Protein AF-A0A967GQM1-F1 (afdb_monomer_lite)

Foldseek 3Di:
DWDADPVNQKIWDFDDALLADGWIWIAGPPVRDIDTPDHDDPVPDDSVPGDHDDDDDDDDPDD

Sequence (63 aa):
GLGFDEAGKRLAMNLNSARLNGDVFVMDVGTRELTRWTRSDTGGLDLDSFVEPELIHYPTFDE

Secondary structure (DSSP, 8-state):
-EEE-TTSSEEEEEEEETTEEEEEEEEETTT--EEE------TT--GGGSPPPP------S--

Radius of gyration: 16.61 Å; chains: 1; bounding box: 46×21×37 Å

pLDDT: mean 84.02, std 10.75, range [59.34, 97.25]

Structure (mmCIF, N/CA/C/O backbone):
data_AF-A0A967GQM1-F1
#
_entry.id   AF-A0A967GQM1-F1
#
loop_
_atom_site.group_PDB
_atom_site.id
_atom_site.type_symbol
_atom_site.label_atom_id
_atom_site.label_alt_id
_atom_site.label_comp_id
_atom_site.label_asym_id
_atom_site.label_entity_id
_atom_site.label_seq_id
_atom_site.pdbx_PDB_ins_code
_atom_site.Cartn_x
_atom_site.Cartn_y
_atom_site.Cartn_z
_atom_site.occupancy
_atom_site.B_iso_or_equiv
_atom_site.auth_seq_id
_atom_site.auth_comp_id
_atom_site.auth_asym_id
_atom_site.auth_atom_id
_atom_site.pdbx_PDB_model_num
ATOM 1 N N . GLY A 1 1 ? 3.186 6.563 3.322 1.00 83.62 1 GLY A N 1
ATOM 2 C CA . GLY A 1 1 ? 2.694 6.854 4.685 1.00 83.62 1 GLY A CA 1
ATOM 3 C C . GLY A 1 1 ? 1.724 5.775 5.128 1.00 83.62 1 GLY A C 1
ATOM 4 O O . GLY A 1 1 ? 1.243 5.041 4.270 1.00 83.62 1 GLY A O 1
ATOM 5 N N . LEU A 1 2 ? 1.470 5.674 6.436 1.00 93.88 2 LEU A N 1
ATOM 6 C CA . LEU A 1 2 ? 0.586 4.685 7.071 1.00 93.88 2 LEU A CA 1
ATOM 7 C C . LEU A 1 2 ? -0.283 5.386 8.129 1.00 93.88 2 LEU A C 1
ATOM 9 O O . LEU A 1 2 ? 0.227 6.263 8.825 1.00 93.88 2 LEU A O 1
ATOM 13 N N . GLY A 1 3 ? -1.556 5.004 8.265 1.00 95.50 3 GLY A N 1
ATOM 14 C CA . GLY A 1 3 ? -2.446 5.567 9.286 1.00 95.50 3 GLY A CA 1
ATOM 15 C C . GLY A 1 3 ? -3.699 4.731 9.542 1.00 95.50 3 GLY A C 1
ATOM 16 O O . GLY A 1 3 ? -4.287 4.190 8.609 1.00 95.50 3 GLY A O 1
ATOM 17 N N . PHE A 1 4 ? -4.106 4.632 10.806 1.00 96.88 4 PHE A N 1
ATOM 18 C CA . PHE A 1 4 ? -5.343 3.960 11.208 1.00 96.88 4 PHE A CA 1
ATOM 19 C C . PHE A 1 4 ? -6.529 4.928 11.221 1.00 96.88 4 PHE A C 1
ATOM 21 O O . PHE A 1 4 ? -6.351 6.125 11.448 1.00 96.88 4 PHE A O 1
ATOM 28 N N . ASP A 1 5 ? -7.738 4.404 11.013 1.00 94.81 5 ASP A N 1
ATOM 29 C CA . ASP A 1 5 ? -8.955 5.130 11.378 1.00 94.81 5 ASP A CA 1
ATOM 30 C C . ASP A 1 5 ? -9.137 5.191 12.905 1.00 94.81 5 ASP A C 1
ATOM 32 O O . ASP A 1 5 ? -8.489 4.460 13.653 1.00 94.81 5 ASP A O 1
ATOM 36 N N . GLU A 1 6 ? -10.021 6.068 13.387 1.00 95.88 6 GLU A N 1
ATOM 37 C CA . GLU A 1 6 ? -10.213 6.302 14.830 1.00 95.88 6 GLU A CA 1
ATOM 38 C C . GLU A 1 6 ? -10.594 5.032 15.607 1.00 95.88 6 GLU A C 1
ATOM 40 O O . GLU A 1 6 ? -10.252 4.886 16.778 1.00 95.88 6 GLU A O 1
ATOM 45 N N . ALA A 1 7 ? -11.284 4.097 14.948 1.00 95.12 7 ALA A N 1
ATOM 46 C CA . ALA A 1 7 ? -11.703 2.829 15.534 1.00 95.12 7 ALA A CA 1
ATOM 47 C C . ALA A 1 7 ? -10.630 1.724 15.451 1.00 95.12 7 ALA A C 1
ATOM 49 O O . ALA A 1 7 ? -10.853 0.634 15.979 1.00 95.12 7 ALA A O 1
ATOM 50 N N . GLY A 1 8 ? -9.506 1.962 14.764 1.00 94.62 8 GLY A N 1
ATOM 51 C CA . GLY A 1 8 ? -8.442 0.979 14.538 1.00 94.62 8 GLY A CA 1
ATOM 52 C C . GLY A 1 8 ? -8.845 -0.202 13.647 1.00 94.62 8 GLY A C 1
ATOM 53 O O . GLY A 1 8 ? -8.168 -1.228 13.640 1.00 94.62 8 GLY A O 1
ATOM 54 N N . LYS A 1 9 ? -9.954 -0.089 12.911 1.00 96.69 9 LYS A N 1
ATOM 55 C CA . LYS A 1 9 ? -10.500 -1.166 12.069 1.00 96.69 9 LYS A CA 1
ATOM 56 C C . LYS A 1 9 ? -9.986 -1.110 10.643 1.00 96.69 9 LYS A C 1
ATOM 58 O O . LYS A 1 9 ? -10.006 -2.125 9.952 1.00 96.69 9 LYS A O 1
ATOM 63 N N . ARG A 1 10 ? -9.539 0.063 10.197 1.00 96.69 10 ARG A N 1
ATOM 64 C CA . ARG A 1 10 ? -9.021 0.269 8.846 1.00 96.69 10 ARG A CA 1
ATOM 65 C C . ARG A 1 10 ? -7.633 0.875 8.890 1.00 96.69 10 ARG A C 1
ATOM 67 O O . ARG A 1 10 ? -7.387 1.808 9.650 1.00 96.69 10 ARG A O 1
ATOM 74 N N . LEU A 1 11 ? -6.751 0.360 8.043 1.00 96.56 11 LEU A N 1
ATOM 75 C CA . LEU A 1 11 ? -5.389 0.846 7.859 1.00 96.56 11 LEU A CA 1
ATOM 76 C C . LEU A 1 11 ? -5.245 1.417 6.448 1.00 96.56 11 LEU A C 1
ATOM 78 O O . LEU A 1 11 ? -5.307 0.682 5.463 1.00 96.56 11 LEU A O 1
ATOM 82 N N . ALA A 1 12 ? -5.042 2.728 6.356 1.00 95.56 12 ALA A N 1
ATOM 83 C CA . ALA A 1 12 ? -4.700 3.411 5.120 1.00 95.56 12 ALA A CA 1
ATOM 84 C C . ALA A 1 12 ? -3.185 3.370 4.888 1.00 95.56 12 ALA A C 1
ATOM 86 O O . ALA A 1 12 ? -2.388 3.621 5.797 1.00 95.56 12 ALA A O 1
ATOM 87 N N . MET A 1 13 ? -2.784 3.068 3.656 1.00 94.62 13 MET A N 1
ATOM 88 C CA . MET A 1 13 ? -1.389 2.904 3.263 1.00 94.62 13 MET A CA 1
ATOM 89 C C . MET A 1 13 ? -1.154 3.508 1.886 1.00 94.62 13 MET A C 1
ATOM 91 O O . MET A 1 13 ? -1.976 3.357 0.987 1.00 94.62 13 MET A O 1
ATOM 95 N N . ASN A 1 14 ? -0.006 4.151 1.705 1.00 90.94 14 ASN A N 1
ATOM 96 C CA . ASN A 1 14 ? 0.505 4.452 0.372 1.00 90.94 14 ASN A CA 1
ATOM 97 C C . ASN A 1 14 ? 1.486 3.348 -0.026 1.00 90.94 14 ASN A C 1
ATOM 99 O O . ASN A 1 14 ? 2.475 3.146 0.685 1.00 90.94 14 ASN A O 1
ATOM 103 N N . LEU A 1 15 ? 1.204 2.646 -1.122 1.00 86.25 15 LEU A N 1
ATOM 104 C CA . LEU A 1 15 ? 2.045 1.562 -1.621 1.00 86.25 15 LEU A CA 1
ATOM 105 C C . LEU A 1 15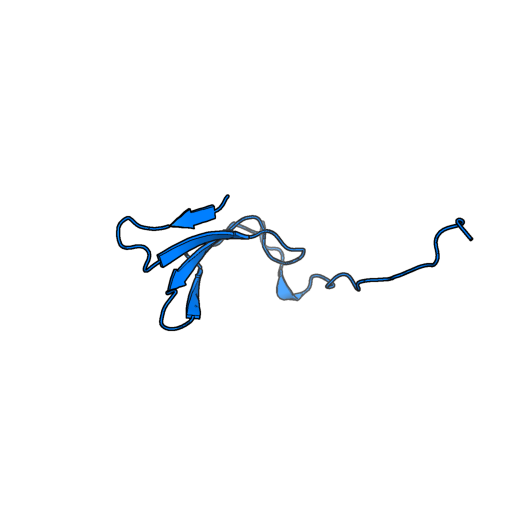 ? 2.691 1.968 -2.94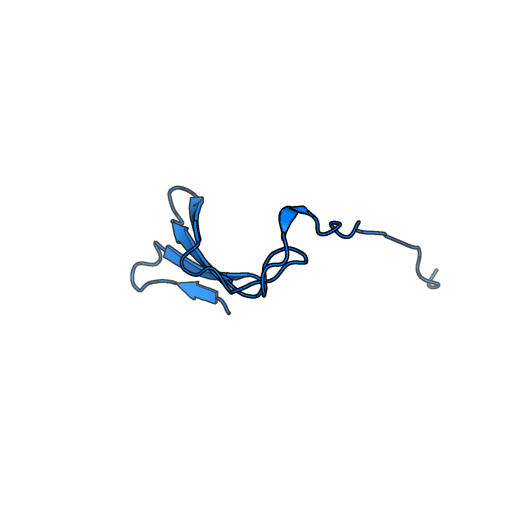3 1.00 86.25 15 LEU A C 1
ATOM 107 O O . LEU A 1 15 ? 2.023 2.439 -3.862 1.00 86.25 15 LEU A O 1
ATOM 111 N N . ASN A 1 16 ? 3.999 1.743 -3.027 1.00 80.19 16 ASN A N 1
ATOM 112 C CA . ASN A 1 16 ? 4.787 1.903 -4.240 1.00 80.19 16 ASN A CA 1
ATOM 113 C C . ASN A 1 16 ? 5.376 0.545 -4.610 1.00 80.19 16 ASN A C 1
ATOM 115 O O . ASN A 1 16 ? 5.894 -0.161 -3.745 1.00 80.19 16 ASN A O 1
ATOM 119 N N . SER A 1 17 ? 5.307 0.186 -5.885 1.00 74.88 17 SER A N 1
ATOM 120 C CA . SER A 1 17 ? 6.009 -0.975 -6.433 1.00 74.88 17 SER A CA 1
ATOM 121 C C . SER A 1 17 ? 6.428 -0.692 -7.873 1.00 74.88 17 SER A C 1
ATOM 123 O O . SER A 1 17 ? 6.027 0.319 -8.447 1.00 74.88 17 SER A O 1
ATOM 125 N N . ALA A 1 18 ? 7.181 -1.608 -8.485 1.00 70.50 18 ALA A N 1
ATOM 126 C CA . ALA A 1 18 ? 7.506 -1.526 -9.911 1.00 70.50 18 ALA A CA 1
ATOM 127 C C . ALA A 1 18 ? 6.253 -1.438 -10.811 1.00 70.50 18 ALA A C 1
ATOM 129 O O . ALA A 1 18 ? 6.336 -0.912 -11.916 1.00 70.50 18 ALA A O 1
ATOM 130 N N . ARG A 1 19 ? 5.098 -1.914 -10.321 1.00 69.25 19 ARG A N 1
ATOM 131 C CA . ARG A 1 19 ? 3.808 -1.932 -11.029 1.00 69.25 19 ARG A CA 1
ATOM 132 C C . ARG A 1 19 ? 2.746 -1.016 -10.414 1.00 69.25 19 ARG A C 1
ATOM 134 O O . ARG A 1 19 ? 1.605 -1.036 -10.853 1.00 69.25 19 ARG A O 1
ATOM 141 N N . LEU A 1 20 ? 3.067 -0.244 -9.372 1.00 71.44 20 LEU A N 1
ATOM 142 C CA . LEU A 1 20 ? 2.121 0.652 -8.694 1.00 71.44 20 LEU A CA 1
ATOM 143 C C . LEU A 1 20 ? 2.798 1.983 -8.383 1.00 71.44 20 LEU A C 1
ATOM 145 O O . LEU A 1 20 ? 3.712 2.060 -7.561 1.00 71.44 20 LEU A O 1
ATOM 149 N N . ASN A 1 21 ? 2.303 3.039 -9.009 1.00 68.25 21 ASN A N 1
ATOM 150 C CA . ASN A 1 21 ? 2.736 4.414 -8.819 1.00 68.25 21 ASN A CA 1
ATOM 151 C C . ASN A 1 21 ? 1.983 5.071 -7.650 1.00 68.25 21 ASN A C 1
ATOM 153 O O . ASN A 1 21 ? 1.070 5.873 -7.842 1.00 68.25 21 ASN A O 1
ATOM 157 N N . GLY A 1 22 ? 2.396 4.747 -6.424 1.00 75.12 22 GLY A N 1
ATOM 158 C CA . GLY A 1 22 ? 2.063 5.526 -5.227 1.00 75.12 22 GLY A CA 1
ATOM 159 C C . GLY A 1 22 ? 0.582 5.641 -4.914 1.00 75.12 22 GLY A C 1
ATOM 160 O O . GLY A 1 22 ? 0.132 6.705 -4.491 1.00 75.12 22 GLY A O 1
ATOM 161 N N . ASP A 1 23 ? -0.171 4.562 -5.097 1.00 86.38 23 ASP A N 1
ATOM 162 C CA . ASP A 1 23 ? -1.598 4.556 -4.808 1.00 86.38 23 ASP A CA 1
ATOM 163 C C . ASP A 1 23 ? -1.916 4.414 -3.328 1.00 86.38 23 ASP A C 1
ATOM 165 O O . ASP A 1 23 ? -1.176 3.815 -2.540 1.00 86.38 23 ASP A O 1
ATOM 169 N N . VAL A 1 24 ? -3.080 4.947 -2.965 1.00 90.81 24 VAL A N 1
ATOM 170 C CA . VAL A 1 24 ? -3.661 4.783 -1.641 1.00 90.81 24 VAL A CA 1
ATOM 171 C C . VAL A 1 24 ? -4.494 3.509 -1.607 1.00 90.81 24 VAL A C 1
ATOM 173 O O . VAL A 1 24 ? -5.405 3.306 -2.415 1.00 90.81 24 VAL A O 1
ATOM 176 N N . PHE A 1 25 ? -4.207 2.676 -0.618 1.00 93.12 25 PHE A N 1
ATOM 177 C CA . PHE A 1 25 ? -4.957 1.479 -0.281 1.00 93.12 25 PHE A CA 1
ATOM 178 C C . PHE A 1 25 ? -5.532 1.606 1.125 1.00 93.12 25 PHE A C 1
ATOM 180 O O . PHE A 1 25 ? -4.922 2.216 2.002 1.00 93.12 25 PHE A O 1
ATOM 187 N N . VAL A 1 26 ? -6.688 0.989 1.349 1.00 95.94 26 VAL A N 1
ATOM 188 C CA . VAL A 1 26 ? -7.285 0.816 2.672 1.00 95.94 26 VAL A CA 1
ATOM 189 C C . VAL A 1 26 ? -7.481 -0.673 2.908 1.00 95.94 26 VAL A C 1
ATOM 191 O O . VAL A 1 26 ? -8.114 -1.348 2.099 1.00 95.94 26 VAL A O 1
ATOM 194 N N . MET A 1 27 ? -6.924 -1.175 4.005 1.00 96.50 27 MET A N 1
ATOM 195 C CA . MET A 1 27 ? -7.112 -2.548 4.458 1.00 96.50 27 MET A CA 1
ATOM 196 C C . MET A 1 27 ? -8.100 -2.584 5.621 1.00 96.50 27 MET A C 1
ATOM 198 O O . MET A 1 27 ? -7.936 -1.824 6.577 1.00 96.50 27 MET A O 1
ATOM 202 N N . ASP A 1 28 ? -9.083 -3.479 5.570 1.00 97.25 28 ASP A N 1
ATOM 203 C CA . ASP A 1 28 ? -9.847 -3.867 6.757 1.00 97.25 28 ASP A CA 1
ATOM 204 C C . ASP A 1 28 ? -9.009 -4.839 7.596 1.00 97.25 28 ASP A C 1
ATOM 206 O O . ASP A 1 28 ? -8.546 -5.873 7.115 1.00 97.25 28 ASP A O 1
ATOM 210 N N . VAL A 1 29 ? -8.775 -4.495 8.859 1.00 94.88 29 VAL A N 1
ATOM 211 C CA . VAL A 1 29 ? -7.876 -5.249 9.743 1.00 94.88 29 VAL A CA 1
ATOM 212 C C . VAL A 1 29 ? -8.477 -6.601 10.145 1.00 94.88 29 VAL A C 1
ATOM 214 O O . VAL A 1 29 ? -7.739 -7.565 10.352 1.00 94.88 29 VAL A O 1
ATOM 217 N N . GLY A 1 30 ? -9.803 -6.692 10.257 1.00 95.94 30 GLY A N 1
ATOM 218 C CA . GLY A 1 30 ? -10.493 -7.904 10.689 1.00 95.94 30 GLY A CA 1
ATOM 219 C C . GLY A 1 30 ? -10.623 -8.929 9.568 1.00 95.94 30 GLY A C 1
ATOM 220 O O . GLY A 1 30 ? -10.341 -10.110 9.774 1.00 95.94 30 GLY A O 1
ATOM 221 N N . THR A 1 31 ? -11.025 -8.483 8.378 1.00 96.62 31 THR A N 1
ATOM 222 C CA . THR A 1 31 ? -11.221 -9.362 7.215 1.00 96.62 31 THR A CA 1
ATOM 223 C C . THR A 1 31 ? -9.951 -9.554 6.390 1.00 96.62 31 THR A C 1
ATOM 225 O O . THR A 1 31 ? -9.864 -10.522 5.638 1.00 96.62 31 THR A O 1
ATOM 228 N N . ARG A 1 32 ? -8.956 -8.667 6.549 1.00 94.12 32 ARG A N 1
ATOM 229 C CA . ARG A 1 32 ? -7.755 -8.550 5.699 1.00 94.12 32 ARG A CA 1
ATOM 230 C C . ARG A 1 32 ? -8.054 -8.181 4.246 1.00 94.12 32 ARG A C 1
ATOM 232 O O . ARG A 1 32 ? -7.201 -8.353 3.376 1.00 94.12 32 ARG A O 1
ATOM 239 N N . GLU A 1 33 ? -9.245 -7.666 3.971 1.00 96.19 33 GLU A N 1
ATOM 240 C CA . GLU A 1 33 ? -9.611 -7.202 2.639 1.00 96.19 33 GLU A CA 1
ATOM 241 C C . GLU A 1 33 ? -8.861 -5.910 2.296 1.00 96.19 33 GLU A C 1
ATOM 243 O O . GLU A 1 33 ? -8.824 -4.974 3.094 1.00 96.19 33 GLU A O 1
ATOM 248 N N . LEU A 1 34 ? -8.269 -5.853 1.100 1.00 93.56 34 LEU A N 1
ATOM 249 C CA . LEU A 1 34 ? -7.517 -4.702 0.610 1.00 93.56 34 LEU A CA 1
ATOM 250 C C . LEU A 1 34 ? -8.284 -4.010 -0.520 1.00 93.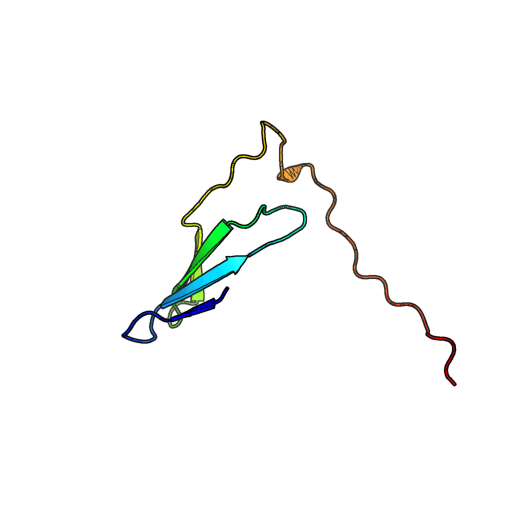56 34 LEU A C 1
ATOM 252 O O . LEU A 1 34 ? -8.518 -4.596 -1.573 1.00 93.56 34 LEU A O 1
ATOM 256 N N . THR A 1 35 ? -8.615 -2.734 -0.332 1.00 93.56 35 THR A N 1
ATOM 257 C CA . THR A 1 35 ? -9.280 -1.903 -1.343 1.00 93.56 35 THR A CA 1
ATOM 258 C C . THR A 1 35 ? -8.341 -0.811 -1.847 1.00 93.56 35 THR A C 1
ATOM 260 O O . THR A 1 35 ? -7.816 -0.023 -1.060 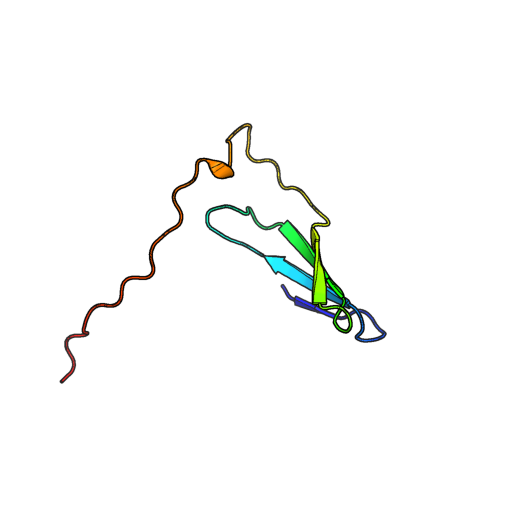1.00 93.56 35 THR A O 1
ATOM 263 N N . ARG A 1 36 ? -8.164 -0.713 -3.168 1.00 91.56 36 ARG A N 1
ATOM 264 C CA . ARG A 1 36 ? -7.425 0.380 -3.822 1.00 91.56 36 ARG A CA 1
ATOM 265 C C . ARG A 1 36 ? -8.340 1.595 -4.004 1.00 91.56 36 ARG A C 1
ATOM 267 O O . ARG A 1 36 ? -9.331 1.510 -4.725 1.00 91.56 36 ARG A O 1
ATOM 274 N N . TRP A 1 37 ? -8.014 2.710 -3.355 1.00 88.69 37 TRP A N 1
ATOM 275 C CA . TRP A 1 37 ? -8.820 3.939 -3.366 1.00 88.69 37 TRP A CA 1
ATOM 276 C C . TRP A 1 37 ? -8.481 4.873 -4.525 1.00 88.69 37 TRP A C 1
ATOM 278 O O . TRP A 1 37 ? -9.367 5.544 -5.049 1.00 88.69 37 TRP A O 1
ATOM 288 N N . THR A 1 38 ? -7.218 4.906 -4.947 1.00 87.25 38 THR A N 1
ATOM 289 C CA . THR A 1 38 ? -6.776 5.715 -6.088 1.00 87.25 38 THR A CA 1
ATOM 290 C C . THR A 1 38 ? -6.212 4.838 -7.189 1.00 87.25 38 THR A C 1
ATOM 292 O O . THR A 1 38 ? -5.704 3.745 -6.940 1.00 87.25 38 THR A O 1
ATOM 295 N N . ARG A 1 39 ? -6.311 5.324 -8.425 1.00 82.31 39 ARG A N 1
ATOM 296 C CA . ARG A 1 39 ? -5.568 4.783 -9.561 1.00 82.31 39 ARG A CA 1
ATOM 297 C C . ARG A 1 39 ? -4.786 5.928 -10.170 1.00 82.31 39 ARG A C 1
ATOM 299 O O . ARG A 1 39 ? -5.362 6.762 -10.862 1.00 82.31 39 ARG A O 1
ATOM 306 N N . SER A 1 40 ? -3.508 5.990 -9.844 1.00 75.25 40 SER A N 1
ATOM 307 C CA . SER A 1 40 ? -2.582 6.932 -10.442 1.00 75.25 40 SER A CA 1
ATOM 308 C C . SER A 1 40 ? -2.463 6.666 -11.945 1.00 75.25 40 SER A C 1
ATOM 310 O O . SER A 1 40 ? -2.395 5.517 -12.385 1.00 75.25 40 SER A O 1
ATOM 312 N N . ASP A 1 41 ? -2.458 7.740 -12.735 1.00 73.69 41 ASP A N 1
ATOM 313 C CA . ASP A 1 41 ? -2.341 7.663 -14.190 1.00 73.69 41 ASP A CA 1
ATOM 314 C C . ASP A 1 41 ? -0.951 7.150 -14.587 1.00 73.69 41 ASP A C 1
ATOM 316 O O . ASP A 1 41 ? 0.072 7.573 -14.045 1.00 73.69 41 ASP A O 1
ATOM 320 N N . THR A 1 42 ? -0.924 6.209 -15.522 1.00 70.38 42 THR A N 1
ATOM 321 C CA . THR A 1 42 ? 0.290 5.572 -16.041 1.00 70.38 42 THR A CA 1
ATOM 322 C C . THR A 1 42 ? 0.772 6.236 -17.326 1.00 70.38 42 THR A C 1
ATOM 324 O O . THR A 1 42 ? 1.764 5.800 -17.906 1.00 70.38 42 THR A O 1
ATOM 327 N N . GLY A 1 43 ? 0.067 7.270 -17.805 1.00 71.25 43 GLY A N 1
ATOM 328 C CA . GLY A 1 43 ? 0.357 7.919 -19.080 1.00 71.25 43 GLY A CA 1
ATOM 329 C C . GLY A 1 43 ? 0.078 7.008 -20.279 1.00 71.25 43 GLY A C 1
ATOM 330 O O . GLY A 1 43 ? 0.714 7.153 -21.319 1.00 71.25 43 GLY A O 1
ATOM 331 N N . GLY A 1 44 ? -0.837 6.043 -20.126 1.00 68.56 44 GLY A N 1
ATOM 332 C CA . GLY A 1 44 ? -1.181 5.056 -21.155 1.00 68.56 44 GLY A CA 1
ATOM 333 C C . GLY A 1 44 ? -0.256 3.837 -21.217 1.00 68.56 44 GLY A C 1
ATOM 334 O O . GLY A 1 44 ? -0.399 3.021 -22.124 1.00 68.56 44 GLY A O 1
ATOM 335 N N . LEU A 1 45 ? 0.677 3.695 -20.271 1.00 69.69 45 LEU A N 1
ATOM 336 C CA . LEU A 1 45 ? 1.509 2.501 -20.150 1.00 69.69 45 LEU A CA 1
ATOM 337 C C . LEU A 1 45 ? 0.725 1.371 -19.473 1.00 69.69 45 LEU A C 1
ATOM 339 O O . LEU A 1 45 ? 0.068 1.586 -18.450 1.00 69.69 45 LEU A O 1
ATOM 343 N N . ASP A 1 46 ? 0.818 0.171 -20.041 1.00 70.06 46 ASP A N 1
ATOM 344 C CA . ASP A 1 46 ? 0.280 -1.044 -19.438 1.00 70.06 46 ASP A CA 1
ATOM 345 C C . ASP A 1 46 ? 1.195 -1.490 -18.290 1.0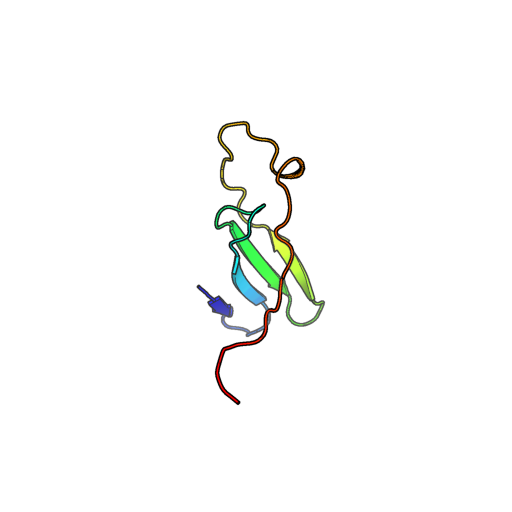0 70.06 46 ASP A C 1
ATOM 347 O O . ASP A 1 46 ? 2.312 -1.944 -18.520 1.00 70.06 46 ASP A O 1
ATOM 351 N N . LEU A 1 47 ? 0.748 -1.334 -17.043 1.00 66.00 47 LEU A N 1
ATOM 352 C CA . LEU A 1 47 ? 1.529 -1.737 -15.867 1.00 66.00 47 LEU A CA 1
ATOM 353 C C . LEU A 1 47 ? 1.719 -3.254 -15.780 1.00 66.00 47 LEU A C 1
ATOM 355 O O . LEU A 1 47 ? 2.695 -3.702 -15.174 1.00 66.00 47 LEU A O 1
ATOM 359 N N . ASP A 1 48 ? 0.836 -4.039 -16.402 1.00 69.75 48 ASP A N 1
ATOM 360 C CA . ASP A 1 48 ? 0.954 -5.496 -16.415 1.00 69.75 48 ASP A CA 1
ATOM 361 C C . ASP A 1 48 ? 2.107 -5.951 -17.323 1.00 69.75 48 ASP A C 1
ATOM 363 O O . ASP A 1 48 ? 2.642 -7.047 -17.148 1.00 69.75 48 ASP A O 1
ATOM 367 N N . SER A 1 49 ? 2.578 -5.085 -18.233 1.00 71.19 49 SER A N 1
ATOM 368 C CA . SER A 1 49 ? 3.746 -5.356 -19.073 1.00 71.19 49 SER A CA 1
ATOM 369 C C . SER A 1 49 ? 5.088 -5.040 -18.395 1.00 71.19 49 SER A C 1
ATOM 371 O O . SER A 1 49 ? 6.139 -5.231 -19.009 1.00 71.19 49 SER A O 1
ATOM 373 N N . PHE A 1 50 ? 5.095 -4.528 -17.157 1.00 71.56 50 PHE A N 1
ATOM 374 C CA . PHE A 1 50 ? 6.330 -4.179 -16.449 1.00 71.56 50 PHE A CA 1
ATOM 375 C C . PHE A 1 50 ? 6.943 -5.432 -15.819 1.00 71.56 50 PHE A C 1
ATOM 377 O O . PHE A 1 50 ? 6.297 -6.163 -15.059 1.00 71.56 50 PHE A O 1
ATOM 384 N N . VAL A 1 51 ? 8.222 -5.670 -16.115 1.00 74.31 51 VAL A N 1
ATOM 385 C CA . VAL A 1 51 ? 8.993 -6.774 -15.530 1.00 74.31 51 VAL A CA 1
ATOM 386 C C . VAL A 1 51 ? 9.091 -6.565 -14.018 1.00 74.31 51 VAL A C 1
ATOM 388 O O . VAL A 1 51 ? 9.495 -5.498 -13.555 1.00 74.31 51 VAL A O 1
ATOM 391 N N . GLU A 1 52 ? 8.695 -7.578 -13.247 1.00 75.94 52 GLU A N 1
ATOM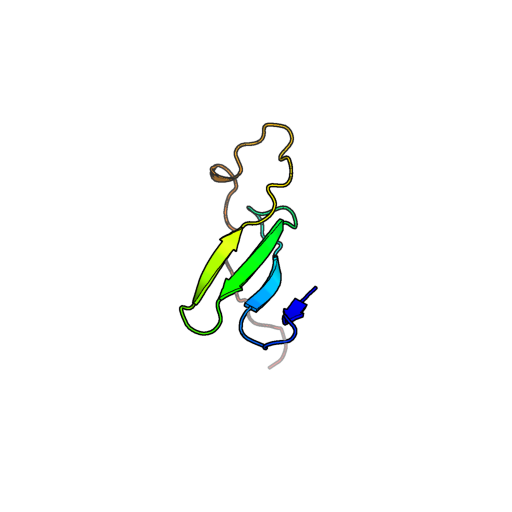 392 C CA . GLU A 1 52 ? 8.885 -7.565 -11.798 1.00 75.94 52 GLU A CA 1
ATOM 393 C C . GLU A 1 52 ? 10.366 -7.805 -11.481 1.00 75.94 52 GLU A C 1
ATOM 395 O O . GLU A 1 52 ? 10.963 -8.724 -12.044 1.00 75.94 52 GLU A O 1
ATOM 400 N N . PRO A 1 53 ? 10.985 -6.988 -10.614 1.00 74.12 53 PRO A N 1
ATOM 401 C CA . PRO A 1 53 ? 12.365 -7.210 -10.220 1.00 74.12 53 PRO A CA 1
ATOM 402 C C . PRO A 1 53 ? 12.480 -8.499 -9.404 1.00 74.12 53 PRO A C 1
ATOM 404 O O . PRO A 1 53 ? 11.684 -8.749 -8.498 1.00 74.12 53 PRO A O 1
ATOM 407 N N . GLU A 1 54 ? 13.512 -9.288 -9.681 1.00 81.50 54 GLU A N 1
ATOM 408 C CA . GLU A 1 54 ? 13.856 -10.448 -8.863 1.00 81.50 54 GLU A CA 1
ATOM 409 C C . GLU A 1 54 ? 14.764 -10.032 -7.701 1.00 81.50 54 GLU A C 1
ATOM 411 O O . GLU A 1 54 ? 15.733 -9.285 -7.872 1.00 81.50 54 GLU A O 1
ATOM 416 N N . LEU A 1 55 ? 14.458 -10.528 -6.499 1.00 85.31 55 LEU A N 1
ATOM 417 C CA . LEU A 1 55 ? 15.299 -10.316 -5.326 1.00 85.31 55 LEU A CA 1
ATOM 418 C C . LEU A 1 55 ? 16.546 -11.202 -5.423 1.00 85.31 55 LEU A C 1
ATOM 420 O O . LEU A 1 55 ? 16.496 -12.398 -5.131 1.00 85.31 55 LEU A O 1
ATOM 424 N N . ILE A 1 56 ? 17.674 -10.605 -5.797 1.00 86.75 56 ILE A N 1
ATOM 425 C CA . ILE A 1 56 ? 18.972 -11.283 -5.803 1.00 86.75 56 ILE A CA 1
ATOM 426 C C . ILE A 1 56 ? 19.694 -11.087 -4.466 1.00 86.75 56 ILE A C 1
ATOM 428 O O . ILE A 1 56 ? 19.703 -9.995 -3.901 1.00 86.75 56 ILE A O 1
ATOM 432 N N . HIS A 1 57 ? 20.335 -12.147 -3.979 1.00 85.88 57 HIS A N 1
ATOM 433 C CA . HIS A 1 57 ? 21.250 -12.094 -2.840 1.00 85.88 57 HIS A CA 1
ATOM 434 C C . HIS A 1 57 ? 22.646 -12.471 -3.330 1.00 85.88 57 HIS A C 1
ATOM 436 O O . HIS A 1 57 ? 22.804 -13.469 -4.032 1.00 85.88 57 HIS A O 1
ATOM 442 N N . TYR A 1 58 ? 23.653 -11.687 -2.960 1.00 84.88 58 TYR A N 1
ATOM 443 C CA . TYR A 1 58 ? 25.052 -11.966 -3.264 1.00 84.88 58 TYR A CA 1
ATOM 444 C C . TYR A 1 58 ? 25.875 -11.871 -1.972 1.00 84.88 58 TYR A C 1
ATOM 446 O O . TYR A 1 58 ? 25.530 -11.076 -1.093 1.00 84.88 58 TYR A O 1
ATOM 454 N N . PRO A 1 59 ? 26.926 -12.692 -1.814 1.00 83.12 59 PRO A N 1
ATOM 455 C CA . PRO A 1 59 ? 27.781 -12.628 -0.635 1.00 83.12 59 PRO A CA 1
ATOM 456 C C . PRO A 1 59 ? 28.517 -11.280 -0.574 1.00 83.12 59 PRO A C 1
ATOM 458 O O . PRO A 1 59 ? 29.014 -10.792 -1.590 1.00 83.12 59 PRO A O 1
ATOM 461 N N . THR A 1 60 ? 28.573 -10.678 0.617 1.00 80.19 60 THR A N 1
ATOM 462 C CA . THR A 1 60 ? 29.427 -9.512 0.906 1.00 80.19 60 THR A CA 1
ATOM 463 C C . THR A 1 60 ? 30.863 -9.967 1.195 1.00 80.19 60 THR A C 1
ATOM 465 O O . THR A 1 60 ? 31.095 -11.144 1.454 1.00 80.19 60 THR A O 1
ATOM 468 N N . PHE A 1 61 ? 31.829 -9.051 1.127 1.00 80.19 61 PHE A N 1
ATOM 469 C CA . PHE A 1 61 ? 33.268 -9.333 1.249 1.00 80.19 61 PHE A CA 1
ATOM 470 C C . PHE A 1 61 ? 33.753 -9.596 2.683 1.00 80.19 61 PHE A C 1
ATOM 472 O O . PHE A 1 61 ? 34.954 -9.762 2.889 1.00 80.19 61 PHE A O 1
ATOM 479 N N . ASP A 1 62 ? 32.843 -9.635 3.650 1.00 72.12 62 ASP A N 1
ATOM 480 C CA . ASP A 1 62 ? 33.181 -9.783 5.059 1.00 72.12 62 ASP A CA 1
ATOM 481 C C . ASP A 1 62 ? 32.982 -11.252 5.470 1.00 72.12 62 ASP A C 1
ATOM 483 O O . ASP A 1 62 ? 31.871 -11.673 5.806 1.00 72.12 62 ASP A O 1
ATOM 487 N N . GLU A 1 63 ? 34.070 -12.024 5.391 1.00 59.34 63 GLU A N 1
ATOM 488 C CA . GLU A 1 63 ? 34.337 -13.115 6.343 1.00 59.34 63 GLU A CA 1
ATOM 489 C C . GLU A 1 63 ? 35.008 -12.555 7.605 1.00 59.34 63 GLU A C 1
ATOM 491 O O . GLU A 1 63 ? 35.878 -11.660 7.470 1.00 59.34 63 GLU A O 1
#